Protein AF-A0AAU0KNA8-F1 (afdb_monomer)

pLDDT: mean 70.45, std 15.67, range [36.09, 89.06]

Solvent-accessible surface area (backbone atoms only — not comparable to full-atom values): 10025 Å² total; per-residue (Å²): 113,68,68,60,54,52,51,51,53,51,51,54,51,51,52,54,50,52,54,49,50,51,52,50,50,51,49,52,53,51,50,52,51,52,48,52,56,55,69,71,44,57,74,72,60,43,51,56,51,48,53,52,52,47,60,64,59,70,65,71,88,58,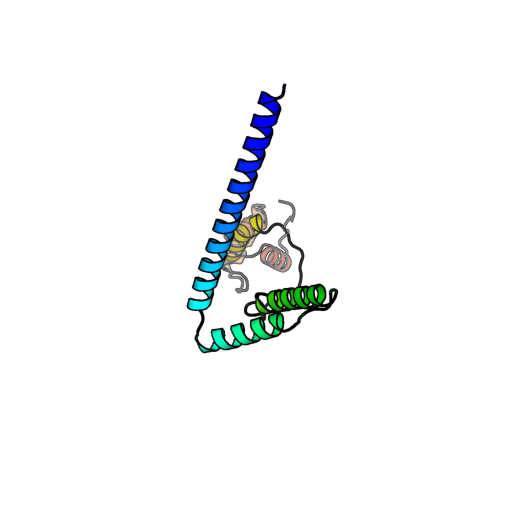100,65,53,61,63,50,54,49,50,48,49,53,47,50,48,50,61,69,69,33,75,73,92,75,60,91,78,72,88,84,82,92,75,87,74,72,66,91,72,45,59,74,55,49,59,50,57,70,65,44,34,82,44,58,94,57,83,87,48,72,71,58,52,55,51,48,54,55,40,52,78,66,69,52,32,56,64,60,51,13,59,76,68,17,29,48,49,66,58,50,54,54,50,28,59,75,67,73,48,88,73,77,90,85,92

Radius of gyration: 33.86 Å; Cα contacts (8 Å, |Δi|>4): 62; chains: 1; bounding box: 83×32×80 Å

Sequence (167 aa):
MKDSEHQLNQRMIELRQEISSLRLEEYRRSQDILGALVAGLPADTRTEFFELLETLSQASPSGDRRGFDRRRALEIVKEVCRPEDLVKHTAQSHYEPDRRIGERRQLDRRKMARNAGKPWTAEQLTALQTLVSQNVPVRRIGLKLGRTSAAILAKAKEIDLSLDPLN

Structure (mmCIF, N/CA/C/O backbone):
data_AF-A0AAU0KNA8-F1
#
_entry.id   AF-A0AAU0KNA8-F1
#
loop_
_atom_site.group_PDB
_atom_site.id
_atom_site.type_symbol
_atom_site.label_atom_id
_atom_site.label_alt_id
_atom_site.label_comp_id
_atom_site.label_asym_id
_atom_site.label_entity_id
_atom_site.label_seq_id
_atom_site.pdbx_PDB_ins_code
_atom_site.Cartn_x
_atom_site.Cartn_y
_atom_site.Cartn_z
_atom_site.occupancy
_atom_site.B_iso_or_equiv
_atom_site.auth_seq_id
_atom_site.auth_comp_id
_atom_site.auth_asym_id
_atom_site.auth_atom_id
_atom_site.pdbx_PDB_model_num
ATOM 1 N N . MET A 1 1 ? 30.332 -4.380 -56.224 1.00 60.62 1 MET A N 1
ATOM 2 C CA . MET A 1 1 ? 30.343 -5.315 -55.070 1.00 60.62 1 MET A CA 1
ATOM 3 C C . MET A 1 1 ? 31.342 -4.886 -54.000 1.00 60.62 1 MET A C 1
ATOM 5 O O . MET A 1 1 ? 30.928 -4.785 -52.858 1.00 60.62 1 MET A O 1
ATOM 9 N N . LYS A 1 2 ? 32.595 -4.546 -54.346 1.00 58.28 2 LYS A N 1
ATOM 10 C CA . LYS A 1 2 ? 33.614 -4.093 -53.373 1.00 58.28 2 LYS A CA 1
ATOM 11 C C . LYS A 1 2 ? 33.236 -2.810 -52.612 1.00 58.28 2 LYS A C 1
ATOM 13 O O . LYS A 1 2 ? 33.471 -2.727 -51.414 1.00 58.28 2 LYS A O 1
ATOM 18 N N . ASP A 1 3 ? 32.580 -1.851 -53.266 1.00 68.19 3 ASP A N 1
ATOM 19 C CA . ASP A 1 3 ? 32.198 -0.581 -52.620 1.00 68.19 3 ASP A CA 1
ATOM 20 C C . ASP A 1 3 ? 31.141 -0.761 -51.522 1.00 68.19 3 ASP A C 1
ATOM 22 O O . ASP A 1 3 ? 31.204 -0.111 -50.480 1.00 68.19 3 ASP A O 1
ATOM 26 N N . SER A 1 4 ? 30.208 -1.699 -51.710 1.00 73.94 4 SER A N 1
ATOM 27 C CA . SER A 1 4 ? 29.196 -2.037 -50.704 1.00 73.94 4 SER A CA 1
ATOM 28 C C . SER A 1 4 ? 29.812 -2.740 -49.491 1.00 73.94 4 SER A C 1
ATOM 30 O O . SER A 1 4 ? 29.426 -2.461 -48.360 1.00 73.94 4 SER A O 1
ATOM 32 N N . GLU A 1 5 ? 30.806 -3.607 -49.697 1.00 75.69 5 GLU A N 1
ATOM 33 C CA . GLU A 1 5 ? 31.540 -4.258 -48.602 1.00 75.69 5 GLU A CA 1
ATOM 34 C C . GLU A 1 5 ? 32.385 -3.257 -47.803 1.00 75.69 5 GLU A C 1
ATOM 36 O O . GLU A 1 5 ? 32.404 -3.304 -46.573 1.00 75.69 5 GLU A O 1
ATOM 41 N N . HIS A 1 6 ? 33.034 -2.301 -48.474 1.00 78.38 6 HIS A N 1
ATOM 42 C CA . HIS A 1 6 ? 33.768 -1.226 -47.803 1.00 78.38 6 HIS A CA 1
ATOM 43 C C . HIS A 1 6 ? 32.849 -0.319 -46.977 1.00 78.38 6 HIS A C 1
ATOM 45 O O . HIS A 1 6 ? 33.194 0.017 -45.845 1.00 78.38 6 HIS A O 1
ATOM 51 N N . GLN A 1 7 ? 31.660 0.014 -47.486 1.00 81.31 7 GLN A N 1
ATOM 52 C CA . GLN A 1 7 ? 30.661 0.788 -46.742 1.00 81.31 7 GLN A CA 1
ATOM 53 C C . GLN A 1 7 ? 30.148 0.046 -45.501 1.00 81.31 7 GLN A C 1
ATOM 55 O O . GLN A 1 7 ? 30.025 0.644 -44.433 1.00 81.31 7 GLN A O 1
ATOM 60 N N . LEU A 1 8 ? 29.898 -1.262 -45.607 1.00 81.25 8 LEU A N 1
ATOM 61 C CA . LEU A 1 8 ? 29.479 -2.082 -44.465 1.00 81.25 8 LEU A CA 1
ATOM 62 C C . LEU A 1 8 ? 30.578 -2.185 -43.402 1.00 81.25 8 LEU A C 1
ATOM 64 O O . LEU A 1 8 ? 30.301 -2.033 -42.213 1.00 81.25 8 LEU A O 1
ATOM 68 N N . ASN A 1 9 ? 31.830 -2.382 -43.819 1.00 83.81 9 ASN A N 1
ATOM 69 C CA . ASN A 1 9 ? 32.972 -2.420 -42.907 1.00 83.81 9 ASN A CA 1
ATOM 70 C C . ASN A 1 9 ? 33.182 -1.075 -42.201 1.00 83.81 9 ASN A C 1
ATOM 72 O O . ASN A 1 9 ? 33.409 -1.049 -40.992 1.00 83.81 9 ASN A O 1
ATOM 76 N N . GLN A 1 10 ? 33.030 0.035 -42.926 1.00 85.44 10 GLN A N 1
ATOM 77 C CA . GLN A 1 10 ? 33.102 1.378 -42.356 1.00 85.44 10 GLN A CA 1
ATOM 78 C C . GLN A 1 10 ? 32.002 1.598 -41.309 1.00 85.44 10 GLN A C 1
ATOM 80 O O . GLN A 1 10 ? 32.287 2.014 -40.186 1.00 85.44 10 GLN A O 1
ATOM 85 N N . ARG A 1 11 ? 30.758 1.214 -41.622 1.00 86.75 11 ARG A N 1
ATOM 86 C CA . ARG A 1 11 ? 29.632 1.340 -40.688 1.00 86.75 11 ARG A CA 1
ATOM 87 C C . ARG A 1 11 ? 29.805 0.477 -39.438 1.00 86.75 11 ARG A C 1
ATOM 89 O O . ARG A 1 11 ? 29.456 0.896 -38.338 1.00 86.75 11 ARG A O 1
ATOM 96 N N . MET A 1 12 ? 30.376 -0.717 -39.583 1.00 83.50 12 MET A N 1
ATOM 97 C CA . MET A 1 12 ? 30.700 -1.592 -38.453 1.00 83.50 12 MET A CA 1
ATOM 98 C C . MET A 1 12 ? 31.764 -0.994 -37.526 1.00 83.50 12 MET A C 1
ATOM 100 O O . MET A 1 12 ? 31.711 -1.220 -36.315 1.00 83.50 12 MET A O 1
ATOM 104 N N . ILE A 1 13 ? 32.726 -0.242 -38.066 1.00 87.81 13 ILE A N 1
ATOM 105 C CA . ILE A 1 13 ? 33.745 0.461 -37.276 1.00 87.81 13 ILE A CA 1
ATOM 106 C C . ILE A 1 13 ? 33.106 1.615 -36.494 1.00 87.81 13 ILE A C 1
ATOM 108 O O . ILE A 1 13 ? 33.336 1.720 -35.291 1.00 87.81 13 ILE A O 1
ATOM 112 N N . GLU A 1 14 ? 32.254 2.413 -37.137 1.00 86.88 14 GLU A N 1
ATOM 113 C CA . GLU A 1 14 ? 31.515 3.509 -36.489 1.00 86.88 14 GLU A CA 1
ATOM 114 C C . GLU A 1 14 ? 30.642 3.005 -35.336 1.00 86.88 14 GLU A C 1
ATOM 116 O O . GLU A 1 14 ? 30.744 3.503 -34.219 1.00 86.88 14 GLU A O 1
ATOM 121 N N . LEU A 1 15 ? 29.862 1.942 -35.556 1.00 85.81 15 LEU A N 1
ATOM 122 C CA . LEU A 1 15 ? 29.017 1.351 -34.511 1.00 85.81 15 LEU A CA 1
ATOM 123 C C . LEU A 1 15 ? 29.836 0.841 -33.318 1.00 85.81 15 LEU A C 1
ATOM 125 O O . LEU A 1 15 ? 29.422 0.971 -32.168 1.00 85.81 15 LEU A O 1
ATOM 129 N N . ARG A 1 16 ? 31.021 0.268 -33.562 1.00 84.94 16 ARG A N 1
ATOM 130 C CA . ARG A 1 16 ? 31.928 -0.151 -32.480 1.00 84.94 16 ARG A CA 1
ATOM 131 C C . ARG A 1 16 ? 32.460 1.045 -31.695 1.00 84.94 16 ARG A C 1
ATOM 133 O O . ARG A 1 16 ? 32.612 0.937 -30.477 1.00 84.94 16 ARG A O 1
ATOM 140 N N . GLN A 1 17 ? 32.743 2.155 -32.371 1.00 83.75 17 GLN A N 1
ATOM 141 C CA . GLN A 1 17 ? 33.180 3.396 -31.733 1.00 83.75 17 GLN A CA 1
ATOM 142 C C . GLN A 1 17 ? 32.051 4.021 -30.900 1.00 83.75 17 GLN A C 1
ATOM 144 O O . GLN A 1 17 ? 32.290 4.339 -29.738 1.00 83.75 17 GLN A O 1
ATOM 149 N N . GLU A 1 18 ? 30.823 4.079 -31.424 1.00 84.38 18 GLU A N 1
ATOM 150 C CA . GLU A 1 18 ? 29.628 4.558 -30.707 1.00 84.38 18 GLU A CA 1
ATOM 151 C C . GLU A 1 18 ? 29.314 3.703 -29.467 1.00 84.38 18 GLU A C 1
ATOM 153 O O . GLU A 1 18 ? 29.080 4.222 -28.379 1.00 84.38 18 GLU A O 1
ATOM 158 N N . ILE A 1 19 ? 29.374 2.371 -29.575 1.00 82.12 19 ILE A N 1
ATOM 159 C CA . ILE A 1 19 ? 29.182 1.479 -28.417 1.00 82.12 19 ILE A CA 1
ATOM 160 C C . ILE A 1 19 ? 30.280 1.701 -27.368 1.00 82.12 19 ILE A C 1
ATOM 162 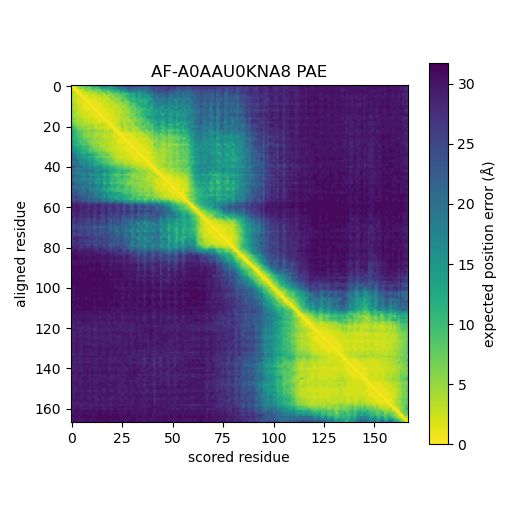O O . ILE A 1 19 ? 30.024 1.610 -26.166 1.00 82.12 19 ILE A O 1
ATOM 166 N N . SER A 1 20 ? 31.507 1.986 -27.807 1.00 80.94 20 SER A N 1
ATOM 167 C CA . SER A 1 20 ? 32.630 2.249 -26.904 1.00 80.94 20 SER A CA 1
ATOM 168 C C . SER A 1 20 ? 32.473 3.587 -26.181 1.00 80.94 20 SER A C 1
ATOM 170 O O . SER A 1 20 ? 32.741 3.650 -24.981 1.00 80.94 20 SER A O 1
ATOM 172 N N . SER A 1 21 ? 32.004 4.636 -26.866 1.00 81.25 21 SER A N 1
ATOM 173 C CA . SER A 1 21 ? 31.734 5.937 -26.243 1.00 81.25 21 SER A CA 1
ATOM 174 C C . SER A 1 21 ? 30.554 5.864 -25.280 1.00 81.25 21 SER A C 1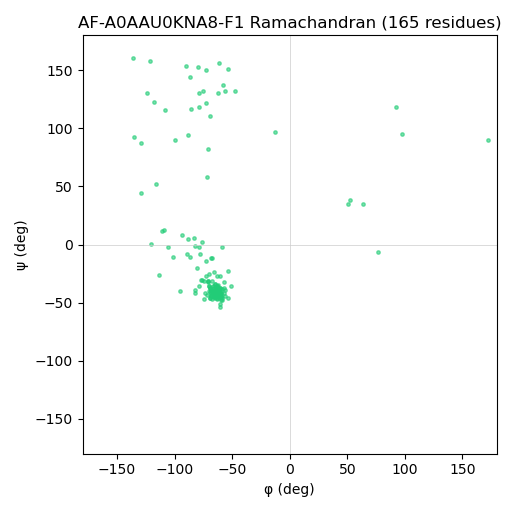
ATOM 176 O O . SER A 1 21 ? 30.681 6.328 -24.152 1.00 81.25 21 SER A O 1
ATOM 178 N N . LEU A 1 22 ? 29.465 5.186 -25.656 1.00 82.94 22 LEU A N 1
ATOM 179 C 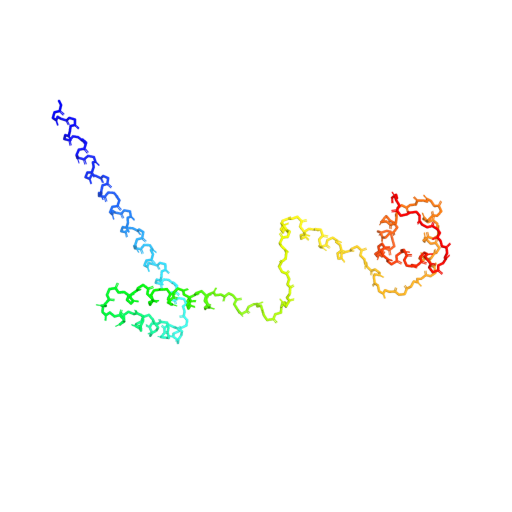CA . LEU A 1 22 ? 28.314 4.963 -24.776 1.00 82.94 22 LEU A CA 1
ATOM 180 C C . LEU A 1 22 ? 28.714 4.194 -23.512 1.00 82.94 22 LEU A C 1
ATOM 182 O O . LEU A 1 22 ? 28.375 4.602 -22.405 1.00 82.94 22 LEU A O 1
ATOM 186 N N . ARG A 1 23 ? 29.514 3.127 -23.647 1.00 81.50 23 ARG A N 1
ATOM 187 C CA . ARG A 1 23 ? 30.051 2.399 -22.485 1.00 81.50 23 ARG A CA 1
ATOM 188 C C . ARG A 1 23 ? 30.935 3.272 -21.599 1.00 81.50 23 ARG A C 1
ATOM 190 O O . ARG A 1 23 ? 30.904 3.124 -20.379 1.00 81.50 23 ARG A O 1
ATOM 197 N N . LEU A 1 24 ? 31.738 4.154 -22.190 1.00 82.69 24 LEU A N 1
ATOM 198 C CA . LEU A 1 24 ? 32.593 5.075 -21.442 1.00 82.69 24 LEU A CA 1
ATOM 199 C C . LEU A 1 24 ? 31.766 6.124 -20.685 1.00 82.69 24 LEU A C 1
ATOM 201 O O . LEU A 1 24 ? 32.093 6.460 -19.548 1.00 82.69 24 LEU A O 1
ATOM 205 N N . GLU A 1 25 ? 30.699 6.626 -21.297 1.00 83.94 25 GLU A N 1
ATOM 206 C CA . GLU A 1 25 ? 29.762 7.565 -20.679 1.00 83.94 25 GLU A CA 1
ATOM 207 C C . GLU A 1 25 ? 28.993 6.920 -19.527 1.00 83.94 25 GLU A C 1
ATOM 209 O O . GLU A 1 25 ? 28.916 7.498 -18.443 1.00 83.94 25 GLU A O 1
ATOM 214 N N . GLU A 1 26 ? 28.487 5.701 -19.715 1.00 83.56 26 GLU A N 1
ATOM 215 C CA . GLU A 1 26 ? 27.849 4.925 -18.649 1.00 83.56 26 GLU A CA 1
ATOM 216 C C . GLU A 1 26 ? 28.817 4.658 -17.494 1.00 83.56 26 GLU A C 1
ATOM 218 O O . GLU A 1 26 ? 28.450 4.817 -16.327 1.00 83.56 26 GLU A O 1
ATOM 223 N N . TYR A 1 27 ? 30.072 4.322 -17.808 1.00 79.00 27 TYR A N 1
ATOM 224 C CA . TYR A 1 27 ? 31.114 4.132 -16.807 1.00 79.00 27 TYR A CA 1
ATOM 225 C C . TYR A 1 27 ? 31.357 5.411 -15.998 1.00 79.00 27 TYR A C 1
ATOM 227 O O . TYR A 1 27 ? 31.283 5.374 -14.770 1.00 79.00 27 TYR A O 1
ATOM 235 N N . ARG A 1 28 ? 31.561 6.554 -16.666 1.00 83.31 28 ARG A N 1
ATOM 236 C CA . ARG A 1 28 ? 31.737 7.857 -15.999 1.00 83.31 28 ARG A CA 1
ATOM 237 C C . ARG A 1 28 ? 30.533 8.213 -15.137 1.00 83.31 28 ARG A C 1
ATOM 239 O O . ARG A 1 28 ? 30.696 8.526 -13.966 1.00 83.31 28 ARG A O 1
ATOM 246 N N . ARG A 1 29 ? 29.320 8.049 -15.666 1.00 83.38 29 ARG A N 1
ATOM 247 C CA . ARG A 1 29 ? 28.084 8.298 -14.918 1.00 83.38 29 ARG A CA 1
ATOM 248 C C . ARG A 1 29 ? 27.981 7.418 -13.674 1.00 83.38 29 ARG A C 1
ATOM 250 O O . ARG A 1 29 ? 27.565 7.893 -12.622 1.00 83.38 29 ARG A O 1
ATOM 257 N N . SER A 1 30 ? 28.355 6.144 -13.777 1.00 81.75 30 SER A N 1
ATOM 258 C CA . SER A 1 30 ? 28.374 5.240 -12.624 1.00 81.75 30 SER A CA 1
ATOM 259 C C . SER A 1 30 ? 29.405 5.673 -11.579 1.00 81.75 30 SER A C 1
ATOM 261 O O . SER A 1 30 ? 29.108 5.654 -10.386 1.00 81.75 30 SER A O 1
ATOM 263 N N . GLN A 1 31 ? 30.575 6.137 -12.024 1.00 83.94 31 GLN A N 1
ATOM 264 C CA . GLN A 1 31 ? 31.637 6.642 -11.162 1.00 83.94 31 GLN A CA 1
ATOM 265 C C . GLN A 1 31 ? 31.198 7.916 -10.428 1.00 83.94 31 GLN A C 1
ATOM 267 O O . GLN A 1 31 ? 31.401 8.015 -9.220 1.00 83.94 31 GLN A O 1
ATOM 272 N N . ASP A 1 32 ? 30.534 8.840 -11.122 1.00 83.88 32 ASP A N 1
ATOM 273 C CA . ASP A 1 32 ? 30.014 10.079 -10.538 1.00 83.88 32 ASP A CA 1
ATOM 274 C C . ASP A 1 32 ? 28.930 9.801 -9.488 1.00 83.88 32 ASP A C 1
ATOM 276 O O . ASP A 1 32 ? 28.949 10.378 -8.400 1.00 83.88 32 ASP A O 1
ATOM 280 N N . ILE A 1 33 ? 28.008 8.873 -9.775 1.00 84.19 33 ILE A N 1
ATOM 281 C CA . ILE A 1 33 ? 26.958 8.460 -8.831 1.00 84.19 33 ILE A CA 1
ATOM 282 C C . ILE A 1 33 ? 27.576 7.818 -7.587 1.00 84.19 33 ILE A C 1
ATOM 284 O O . ILE A 1 33 ? 27.200 8.162 -6.468 1.00 84.19 33 ILE A O 1
ATOM 288 N N . LEU A 1 34 ? 28.530 6.903 -7.766 1.00 80.06 34 LEU A N 1
ATOM 289 C CA . LEU A 1 34 ? 29.230 6.277 -6.646 1.00 80.06 34 LEU A CA 1
ATOM 290 C C . LEU A 1 34 ? 30.001 7.314 -5.823 1.00 80.06 34 LEU A C 1
ATOM 292 O O . LEU A 1 34 ? 29.928 7.285 -4.597 1.00 80.06 34 LEU A O 1
ATOM 296 N N . GLY A 1 35 ? 30.671 8.267 -6.474 1.00 80.38 35 GLY A N 1
ATOM 297 C CA . GLY A 1 35 ? 31.354 9.372 -5.804 1.00 80.38 35 GLY A CA 1
ATOM 298 C C . GLY A 1 35 ? 30.402 10.235 -4.976 1.00 80.38 35 GLY A C 1
ATOM 299 O O . GLY A 1 35 ? 30.695 10.536 -3.820 1.00 80.38 35 GLY A O 1
ATOM 300 N N . ALA A 1 36 ? 29.233 10.574 -5.525 1.00 81.50 36 ALA A N 1
ATOM 301 C CA . ALA A 1 36 ? 28.208 11.340 -4.820 1.00 81.50 36 ALA A CA 1
ATOM 302 C C . ALA A 1 36 ? 27.637 10.583 -3.609 1.00 81.50 36 ALA A C 1
ATOM 304 O O . ALA A 1 36 ? 27.447 11.174 -2.546 1.00 81.50 36 ALA A O 1
ATOM 305 N N . LEU A 1 37 ? 27.405 9.273 -3.744 1.00 77.81 37 LEU A N 1
ATOM 306 C CA . LEU A 1 37 ? 26.939 8.425 -2.644 1.00 77.81 37 LEU A CA 1
ATOM 307 C C . LEU A 1 37 ? 27.979 8.333 -1.527 1.00 77.81 37 LEU A C 1
ATOM 309 O O . LEU A 1 37 ? 27.633 8.514 -0.364 1.00 77.81 37 LEU A O 1
ATOM 313 N N . VAL A 1 38 ? 29.250 8.118 -1.873 1.00 77.44 38 VAL A N 1
ATOM 314 C CA . VAL A 1 38 ? 30.343 8.072 -0.894 1.00 77.44 38 VAL A CA 1
ATOM 315 C C . VAL A 1 38 ? 30.504 9.425 -0.203 1.00 77.44 38 VAL A C 1
ATOM 317 O O . VAL A 1 38 ? 30.651 9.462 1.012 1.00 77.44 38 VAL A O 1
ATOM 320 N N . ALA A 1 39 ? 30.418 10.543 -0.929 1.00 78.31 39 ALA A N 1
ATOM 321 C CA . ALA A 1 39 ? 30.507 11.883 -0.345 1.00 78.31 39 ALA A CA 1
ATOM 322 C C . ALA A 1 39 ? 29.367 12.200 0.644 1.00 78.31 39 ALA A C 1
ATOM 324 O O . ALA A 1 39 ? 29.568 12.993 1.562 1.00 78.31 39 ALA A O 1
ATOM 325 N N . GLY A 1 40 ? 28.197 11.576 0.476 1.00 81.19 40 GLY A N 1
ATOM 326 C CA . GLY A 1 40 ? 27.056 11.703 1.386 1.00 81.19 40 GLY A CA 1
ATOM 327 C C . GLY A 1 40 ? 27.160 10.878 2.675 1.00 81.19 40 GLY A C 1
ATOM 328 O O . GLY A 1 40 ? 26.321 11.044 3.559 1.00 81.19 40 GLY A O 1
ATOM 329 N N . LEU A 1 41 ? 28.161 10.000 2.805 1.00 81.06 41 LEU A N 1
ATOM 330 C CA . LEU A 1 41 ? 28.355 9.166 3.993 1.00 81.06 41 LEU A CA 1
ATOM 331 C C . LEU A 1 41 ? 29.184 9.891 5.079 1.00 81.06 41 LEU A C 1
ATOM 333 O O . LEU A 1 41 ? 30.148 10.599 4.758 1.00 81.06 41 LEU A O 1
ATOM 337 N N . PRO A 1 42 ? 28.881 9.674 6.376 1.00 84.62 42 PRO A N 1
ATOM 338 C CA . PRO A 1 42 ? 29.719 10.131 7.487 1.00 84.62 42 PRO A CA 1
ATOM 339 C C . PRO A 1 42 ? 31.174 9.660 7.345 1.00 84.62 42 PRO A C 1
ATOM 341 O O . PRO A 1 42 ? 31.442 8.620 6.744 1.00 84.62 42 PRO A O 1
ATOM 344 N N . ALA A 1 43 ? 32.132 10.427 7.877 1.00 74.31 43 ALA A N 1
ATOM 345 C CA . ALA A 1 43 ? 33.563 10.118 7.750 1.00 74.31 43 ALA A CA 1
ATOM 346 C C . ALA A 1 43 ? 33.917 8.720 8.289 1.00 74.31 43 ALA A C 1
ATOM 348 O O . ALA A 1 43 ? 34.615 7.977 7.604 1.00 74.31 43 ALA A O 1
ATOM 349 N N . ASP A 1 44 ? 33.339 8.347 9.431 1.00 73.44 44 ASP A N 1
ATOM 350 C CA . ASP A 1 44 ? 33.573 7.056 10.088 1.00 73.44 44 ASP A CA 1
ATOM 351 C C . ASP A 1 44 ? 32.995 5.883 9.271 1.00 73.44 44 ASP A C 1
ATOM 353 O O . ASP A 1 44 ? 33.625 4.842 9.092 1.00 73.44 44 ASP A O 1
ATOM 357 N N . THR A 1 45 ? 31.819 6.073 8.664 1.00 73.19 45 THR A N 1
ATOM 358 C CA . THR A 1 45 ? 31.187 5.059 7.802 1.00 73.19 45 THR A CA 1
ATOM 359 C C . THR A 1 45 ? 31.925 4.893 6.474 1.00 73.19 45 THR A C 1
ATOM 361 O O . THR A 1 45 ? 31.966 3.798 5.916 1.00 73.19 45 THR A O 1
ATOM 364 N N . ARG A 1 46 ? 32.540 5.964 5.952 1.00 71.44 46 ARG A N 1
ATOM 365 C CA . ARG A 1 46 ? 33.382 5.880 4.752 1.00 71.44 46 ARG A CA 1
ATOM 366 C C . ARG A 1 46 ? 34.604 5.006 4.998 1.00 71.44 46 ARG A C 1
ATOM 368 O O . ARG A 1 46 ? 34.917 4.194 4.136 1.00 71.44 46 ARG A O 1
ATOM 375 N N . THR A 1 47 ? 35.274 5.147 6.141 1.00 71.00 47 THR A N 1
ATOM 376 C CA . THR A 1 47 ? 36.468 4.349 6.458 1.00 71.00 47 THR A CA 1
ATOM 377 C C . THR A 1 47 ? 36.152 2.862 6.560 1.00 71.00 47 THR A C 1
ATOM 379 O O . THR A 1 47 ? 36.817 2.068 5.902 1.00 71.00 47 THR A O 1
ATOM 382 N N . GLU A 1 48 ? 35.076 2.487 7.257 1.00 75.69 48 GLU A N 1
ATOM 383 C CA . GLU A 1 48 ? 34.638 1.085 7.344 1.00 75.69 48 GLU A CA 1
ATOM 384 C C . GLU A 1 48 ? 34.245 0.515 5.970 1.00 75.69 48 GLU A C 1
ATOM 386 O O . GLU A 1 48 ? 34.573 -0.622 5.626 1.00 75.69 48 GLU A O 1
ATOM 391 N N . PHE A 1 49 ? 33.577 1.323 5.140 1.00 76.12 49 PHE A N 1
ATOM 392 C CA . PHE A 1 49 ? 33.213 0.938 3.779 1.00 76.12 49 PHE A CA 1
ATOM 393 C C . PHE A 1 49 ? 34.441 0.720 2.883 1.00 76.12 49 PHE A C 1
ATOM 395 O O . PHE A 1 49 ? 34.486 -0.252 2.126 1.00 76.12 49 PHE A O 1
ATOM 402 N N . PHE A 1 50 ? 35.448 1.593 2.973 1.00 70.31 50 PHE A N 1
ATOM 403 C CA . PHE A 1 50 ? 36.695 1.444 2.225 1.00 70.31 50 PHE A CA 1
ATOM 404 C C . PHE A 1 50 ? 37.504 0.225 2.685 1.00 70.31 50 PHE A C 1
ATOM 406 O O . PHE A 1 50 ? 37.973 -0.512 1.820 1.00 70.31 50 PHE A O 1
ATOM 413 N N . GLU A 1 51 ? 37.597 -0.055 3.989 1.00 73.12 51 GLU A N 1
ATOM 414 C CA . GLU A 1 51 ? 38.264 -1.267 4.496 1.00 73.12 51 GLU A CA 1
ATOM 415 C C . GLU A 1 51 ? 37.579 -2.552 4.008 1.00 73.12 51 GLU A C 1
ATOM 417 O O . GLU A 1 51 ? 38.238 -3.522 3.618 1.00 73.12 51 GLU A O 1
ATOM 422 N N . LEU A 1 52 ? 36.244 -2.560 3.954 1.00 72.19 52 LEU A N 1
ATOM 423 C CA . LEU A 1 52 ? 35.481 -3.685 3.419 1.00 72.19 52 LEU A CA 1
ATOM 424 C C . LEU A 1 52 ? 35.732 -3.876 1.916 1.00 72.19 52 LEU A C 1
ATOM 426 O O . LEU A 1 52 ? 35.960 -5.001 1.465 1.00 72.19 52 LEU A O 1
ATOM 430 N N . LEU A 1 53 ? 35.730 -2.795 1.131 1.00 68.75 53 LEU A N 1
ATOM 431 C CA . LEU A 1 53 ? 36.042 -2.852 -0.301 1.00 68.75 53 LEU A CA 1
ATOM 432 C C . LEU A 1 53 ? 37.483 -3.298 -0.565 1.00 68.75 53 LEU A C 1
ATOM 434 O O . LEU A 1 53 ? 37.729 -4.072 -1.491 1.00 68.75 53 LEU A O 1
ATOM 438 N N . GLU A 1 54 ? 38.428 -2.847 0.253 1.00 68.50 54 GLU A N 1
ATOM 439 C CA . GLU A 1 54 ? 39.827 -3.244 0.180 1.00 68.50 54 GLU A CA 1
ATOM 440 C C . GLU A 1 54 ? 40.006 -4.732 0.507 1.00 68.50 54 GLU A C 1
ATOM 442 O O . GLU A 1 54 ? 40.661 -5.449 -0.250 1.00 68.50 54 GLU A O 1
ATOM 447 N N . THR A 1 55 ? 39.327 -5.233 1.540 1.00 68.25 55 THR A N 1
ATOM 448 C CA . THR A 1 55 ? 39.314 -6.66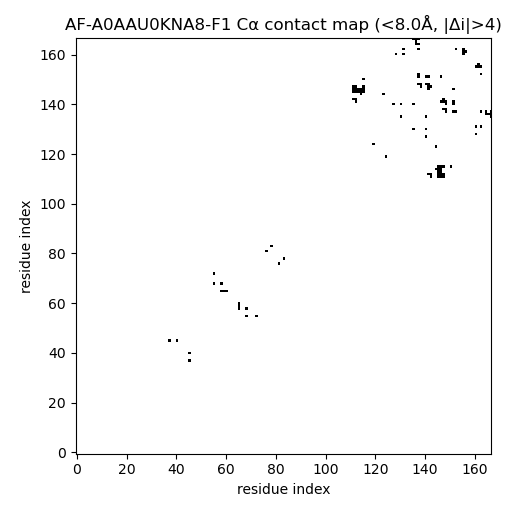2 1.898 1.00 68.25 55 THR A CA 1
ATOM 449 C C . THR A 1 55 ? 38.774 -7.528 0.756 1.00 68.25 55 THR A C 1
ATOM 451 O O . THR A 1 55 ? 39.310 -8.599 0.463 1.00 68.25 55 THR A O 1
ATOM 454 N N . LEU A 1 56 ? 37.737 -7.054 0.059 1.00 64.31 56 LEU A N 1
ATOM 455 C CA . LEU A 1 56 ? 37.172 -7.737 -1.109 1.00 64.31 56 LEU A CA 1
ATOM 456 C C . LEU A 1 56 ? 38.077 -7.657 -2.353 1.00 64.31 56 LEU A C 1
ATOM 458 O O . LEU A 1 56 ? 38.028 -8.542 -3.205 1.00 64.31 56 LEU A O 1
ATOM 462 N N . SER A 1 57 ? 38.897 -6.612 -2.461 1.00 63.69 57 SER A N 1
ATOM 463 C CA . SER A 1 57 ? 39.825 -6.354 -3.571 1.00 63.69 57 SER A CA 1
ATOM 464 C C . SER A 1 57 ? 41.142 -7.132 -3.443 1.00 63.69 57 SER A C 1
ATOM 466 O O . SER A 1 57 ? 41.636 -7.695 -4.424 1.00 63.69 57 SER A O 1
ATOM 468 N N . GLN A 1 58 ? 41.700 -7.211 -2.230 1.00 57.91 58 GLN A N 1
ATOM 469 C CA . GLN A 1 58 ? 42.947 -7.930 -1.942 1.00 57.91 58 GLN A CA 1
ATOM 470 C C . GLN A 1 58 ? 42.804 -9.458 -2.089 1.00 57.91 58 GLN A C 1
ATOM 472 O O . GLN A 1 58 ? 43.803 -10.175 -2.177 1.00 57.91 58 GLN A O 1
ATOM 477 N N . ALA A 1 59 ? 41.577 -9.971 -2.212 1.00 51.47 59 ALA A N 1
ATOM 478 C CA . ALA A 1 59 ? 41.310 -11.337 -2.644 1.00 51.47 59 ALA A CA 1
ATOM 479 C C . ALA A 1 59 ? 41.626 -11.518 -4.150 1.00 51.47 59 ALA A C 1
ATOM 481 O O . ALA A 1 59 ? 40.755 -11.486 -5.018 1.00 51.47 59 ALA A O 1
ATOM 482 N N . SER A 1 60 ? 42.899 -11.727 -4.490 1.00 49.53 60 SER A N 1
ATOM 483 C CA . SER A 1 60 ? 43.360 -12.080 -5.846 1.00 49.53 60 SER A CA 1
ATOM 484 C C . SER A 1 60 ? 44.409 -13.202 -5.805 1.00 49.53 60 SER A C 1
ATOM 486 O O . SER A 1 60 ? 45.074 -13.358 -4.786 1.00 49.53 60 SER A O 1
ATOM 488 N N . PRO A 1 61 ? 44.688 -13.945 -6.900 1.00 51.00 61 PRO A N 1
ATOM 489 C CA . PRO A 1 61 ? 43.890 -14.259 -8.083 1.00 51.00 61 PRO A CA 1
ATOM 490 C C . PRO A 1 61 ? 44.014 -15.770 -8.411 1.00 51.00 61 PRO A C 1
ATOM 492 O O . PRO A 1 61 ? 44.915 -16.182 -9.135 1.00 51.00 61 PRO A O 1
ATOM 495 N N . SER A 1 62 ? 43.122 -16.633 -7.926 1.00 50.69 62 SER A N 1
ATOM 496 C CA . SER A 1 62 ? 43.016 -18.001 -8.463 1.00 50.69 62 SER A CA 1
ATOM 497 C C . SER A 1 62 ? 41.588 -18.238 -8.926 1.00 50.69 62 SER A C 1
ATOM 499 O O . SER A 1 62 ? 40.628 -17.853 -8.259 1.00 50.69 62 SER A O 1
ATOM 501 N N . GLY A 1 63 ? 41.462 -18.748 -10.152 1.00 52.59 63 GLY A N 1
ATOM 502 C CA . GLY A 1 63 ? 40.337 -18.542 -11.071 1.00 52.59 63 GLY A CA 1
ATOM 503 C C . GLY A 1 63 ? 38.943 -18.970 -10.610 1.00 52.59 63 GLY A C 1
ATOM 504 O O . GLY A 1 63 ? 37.992 -18.708 -11.334 1.00 52.59 63 GLY A O 1
ATOM 505 N N . ASP A 1 64 ? 38.804 -19.550 -9.422 1.00 53.59 64 ASP A N 1
ATOM 506 C CA . ASP A 1 64 ? 37.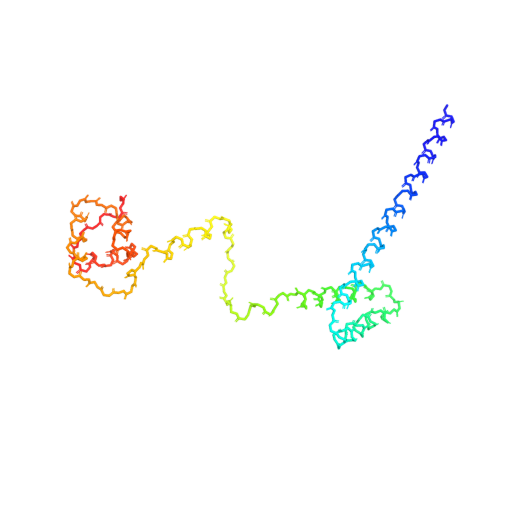546 -20.078 -8.890 1.00 53.59 64 ASP A CA 1
ATOM 507 C C . ASP A 1 64 ? 37.031 -19.294 -7.659 1.00 53.59 64 ASP A C 1
ATOM 509 O O . ASP A 1 64 ? 35.826 -19.175 -7.424 1.00 53.59 64 ASP A O 1
ATOM 513 N N . ARG A 1 65 ? 37.928 -18.638 -6.900 1.00 50.97 65 ARG A N 1
ATOM 514 C CA . ARG A 1 65 ? 37.564 -17.919 -5.658 1.00 50.97 65 ARG A CA 1
ATOM 515 C C . ARG A 1 65 ? 36.888 -16.578 -5.908 1.00 50.97 65 ARG A C 1
ATOM 517 O O . ARG A 1 65 ? 35.945 -16.251 -5.204 1.00 50.97 65 ARG A O 1
ATOM 524 N N . ARG A 1 66 ? 37.211 -15.885 -7.007 1.00 54.56 66 ARG A N 1
ATOM 525 C CA . ARG A 1 66 ? 36.546 -14.619 -7.389 1.00 54.56 66 ARG A CA 1
ATOM 526 C C . ARG A 1 66 ? 35.029 -14.756 -7.542 1.00 54.56 66 ARG A C 1
ATOM 528 O O . ARG A 1 66 ? 34.295 -13.814 -7.263 1.00 54.56 66 ARG A O 1
ATOM 535 N N . GLY A 1 67 ? 34.539 -15.920 -7.976 1.00 57.81 67 GLY A N 1
ATOM 536 C CA . GLY A 1 67 ? 33.104 -16.195 -8.071 1.00 57.81 67 GLY A CA 1
ATOM 537 C C . GLY A 1 67 ? 32.456 -16.482 -6.715 1.00 57.81 67 GLY A C 1
ATOM 538 O O . GLY A 1 67 ? 31.276 -16.186 -6.524 1.00 57.81 67 GLY A O 1
ATOM 539 N N . PHE A 1 68 ? 33.208 -17.054 -5.774 1.00 59.19 68 PHE A N 1
ATOM 540 C CA . PHE A 1 68 ? 32.773 -17.259 -4.394 1.00 59.19 68 PHE A CA 1
ATOM 541 C C . PHE A 1 68 ? 32.775 -15.940 -3.621 1.00 59.19 68 PHE A C 1
ATOM 543 O O . PHE A 1 68 ? 31.755 -15.586 -3.046 1.00 59.19 68 PHE A O 1
ATOM 550 N N . ASP A 1 69 ? 33.849 -15.163 -3.722 1.00 59.91 69 ASP A N 1
ATOM 551 C CA . ASP A 1 69 ? 34.009 -13.876 -3.047 1.00 59.91 69 ASP A CA 1
ATOM 552 C C . ASP A 1 69 ? 33.002 -12.852 -3.583 1.00 59.91 69 ASP A C 1
ATOM 554 O O . ASP A 1 69 ? 32.356 -12.153 -2.809 1.00 59.91 69 ASP A O 1
ATOM 558 N N . ARG A 1 70 ? 32.737 -12.846 -4.899 1.00 62.22 70 ARG A N 1
ATOM 559 C CA . ARG A 1 70 ? 31.652 -12.049 -5.494 1.00 62.22 70 ARG A CA 1
ATOM 560 C C . ARG A 1 70 ? 30.271 -12.507 -5.029 1.00 62.22 70 ARG A C 1
ATOM 562 O O . ARG A 1 70 ? 29.427 -11.663 -4.743 1.00 62.22 70 ARG A O 1
ATOM 569 N N . ARG A 1 71 ? 30.010 -13.819 -4.960 1.00 61.06 71 ARG A N 1
ATOM 570 C CA . ARG A 1 71 ? 28.736 -14.342 -4.429 1.00 61.06 71 ARG A CA 1
ATOM 571 C C . ARG A 1 71 ? 28.562 -13.970 -2.963 1.00 61.06 71 ARG A C 1
ATOM 573 O O . ARG A 1 71 ? 27.479 -13.541 -2.589 1.00 61.06 71 ARG A O 1
ATOM 580 N N . ARG A 1 72 ? 29.630 -14.064 -2.175 1.00 67.00 72 ARG A N 1
ATOM 581 C CA . ARG A 1 72 ? 29.646 -13.728 -0.757 1.00 67.00 72 ARG A CA 1
ATOM 582 C C . ARG A 1 72 ? 29.481 -12.230 -0.529 1.00 67.00 72 ARG A C 1
ATOM 584 O O . ARG A 1 72 ? 28.690 -11.848 0.319 1.00 67.00 72 ARG A O 1
ATOM 591 N N . ALA A 1 73 ? 30.133 -11.387 -1.323 1.00 62.81 73 ALA A N 1
ATOM 592 C CA . ALA A 1 73 ? 29.940 -9.940 -1.295 1.00 62.81 73 ALA A CA 1
ATOM 593 C C . ALA A 1 73 ? 28.503 -9.557 -1.674 1.00 62.81 73 ALA A C 1
ATOM 595 O O . ALA A 1 73 ? 27.890 -8.739 -1.000 1.00 62.81 73 ALA A O 1
ATOM 596 N N . LEU A 1 74 ? 27.923 -10.187 -2.702 1.00 62.81 74 LEU A N 1
ATOM 597 C CA . LEU A 1 74 ? 26.517 -9.980 -3.068 1.00 62.81 74 LEU A CA 1
ATOM 598 C C . LEU A 1 74 ? 25.551 -10.471 -1.984 1.00 62.81 74 LEU A C 1
ATOM 600 O O . LEU A 1 74 ? 24.487 -9.887 -1.816 1.00 62.81 74 LEU A O 1
ATOM 604 N N . GLU A 1 75 ? 25.897 -11.539 -1.271 1.00 65.06 75 GLU A N 1
ATOM 605 C CA . GLU A 1 75 ? 25.129 -12.043 -0.135 1.00 65.06 75 GLU A CA 1
ATOM 606 C C . GLU A 1 75 ? 25.210 -11.074 1.049 1.00 65.06 75 GLU A C 1
ATOM 608 O O . GLU A 1 75 ? 24.175 -10.675 1.558 1.00 65.06 75 GLU A O 1
ATOM 613 N N . ILE A 1 76 ? 26.400 -10.581 1.398 1.00 66.75 76 ILE A N 1
ATOM 614 C CA . ILE A 1 76 ? 26.595 -9.564 2.443 1.00 66.75 76 ILE A CA 1
ATOM 615 C C . ILE A 1 76 ? 25.857 -8.272 2.088 1.00 66.75 76 ILE A C 1
ATOM 617 O O . ILE A 1 76 ? 25.134 -7.745 2.918 1.00 66.75 76 ILE A O 1
ATOM 621 N N . VAL A 1 77 ? 25.954 -7.788 0.849 1.00 64.94 77 VAL A N 1
ATOM 622 C CA . VAL A 1 77 ? 25.194 -6.613 0.396 1.00 64.94 77 VAL A CA 1
ATOM 623 C C . VAL A 1 77 ? 23.691 -6.885 0.440 1.00 64.94 77 VAL A C 1
ATOM 625 O O . VAL A 1 77 ? 22.932 -5.997 0.799 1.00 64.94 77 VAL A O 1
ATOM 628 N N . LYS A 1 78 ? 23.231 -8.103 0.136 1.00 63.94 78 LYS A N 1
ATOM 629 C CA . LYS A 1 78 ? 21.823 -8.480 0.319 1.00 63.94 78 LYS A CA 1
ATOM 630 C C . LYS A 1 78 ? 21.406 -8.550 1.782 1.00 63.94 78 LYS A C 1
ATOM 632 O O . LYS A 1 78 ? 20.239 -8.303 2.032 1.00 63.94 78 LYS A O 1
ATOM 637 N N . GLU A 1 79 ? 22.291 -8.898 2.710 1.00 58.88 79 GLU A N 1
ATOM 638 C CA . GLU A 1 79 ? 22.015 -8.910 4.154 1.00 58.88 79 GLU A CA 1
ATOM 639 C C . GLU A 1 79 ? 22.079 -7.499 4.765 1.00 58.88 79 GLU A C 1
ATOM 641 O O . GLU A 1 79 ? 21.272 -7.163 5.620 1.00 58.88 79 GLU A O 1
ATOM 646 N N . VAL A 1 80 ? 22.983 -6.640 4.290 1.00 60.09 80 VAL A N 1
ATOM 647 C CA . VAL A 1 80 ? 23.168 -5.260 4.776 1.00 60.09 80 VAL A CA 1
ATOM 648 C C . VAL A 1 80 ? 22.169 -4.293 4.134 1.00 60.09 80 VAL A C 1
ATOM 650 O O . VAL A 1 80 ? 21.628 -3.423 4.805 1.00 60.09 80 VAL A O 1
ATOM 653 N N . CYS A 1 81 ? 21.879 -4.448 2.838 1.00 52.72 81 CYS A N 1
ATOM 654 C CA . CYS A 1 81 ? 20.778 -3.756 2.156 1.00 52.72 81 CYS A CA 1
ATOM 655 C C . CYS A 1 81 ? 19.458 -4.527 2.241 1.00 52.72 81 CYS A C 1
ATOM 657 O O . CYS A 1 81 ? 18.463 -4.103 1.642 1.00 52.72 81 CYS A O 1
ATOM 659 N N . ARG A 1 82 ? 19.412 -5.647 2.975 1.00 52.62 82 ARG A N 1
ATOM 660 C CA . ARG A 1 82 ? 18.130 -6.154 3.454 1.00 52.62 82 ARG A CA 1
ATOM 661 C C . ARG A 1 82 ? 17.589 -5.064 4.373 1.00 52.62 82 ARG A C 1
ATOM 663 O O . ARG A 1 82 ? 18.321 -4.590 5.237 1.00 52.62 82 ARG A O 1
ATOM 670 N N . PRO A 1 83 ? 16.335 -4.636 4.209 1.00 48.38 83 PRO A N 1
ATOM 671 C CA . PRO A 1 83 ? 15.707 -3.687 5.118 1.00 48.38 83 PRO A CA 1
ATOM 672 C C . PRO A 1 83 ? 15.403 -4.372 6.468 1.00 48.38 83 PRO A C 1
ATOM 674 O O . PRO A 1 83 ? 14.255 -4.451 6.894 1.00 48.38 83 PRO A O 1
ATOM 677 N N . GLU A 1 84 ? 16.423 -4.917 7.132 1.00 47.44 84 GLU A N 1
ATOM 678 C CA . GLU A 1 84 ? 16.338 -5.616 8.422 1.00 47.44 84 GLU A CA 1
ATOM 679 C C . GLU A 1 84 ? 16.249 -4.642 9.609 1.00 47.44 84 GLU A C 1
ATOM 681 O O . GLU A 1 84 ? 15.991 -5.072 10.729 1.00 47.44 84 GLU A O 1
ATOM 686 N N . ASP A 1 85 ? 16.300 -3.327 9.368 1.00 46.47 85 ASP A N 1
ATOM 687 C CA . ASP A 1 85 ? 15.999 -2.317 10.393 1.00 46.47 85 ASP A CA 1
ATOM 688 C C . ASP A 1 85 ? 14.539 -1.829 10.405 1.00 46.47 85 ASP A C 1
ATOM 690 O O . ASP A 1 85 ? 14.195 -0.925 11.164 1.00 46.47 85 ASP A O 1
ATOM 694 N N . LEU A 1 86 ? 13.629 -2.443 9.635 1.00 48.44 86 LEU A N 1
ATOM 695 C CA . LEU A 1 86 ? 12.196 -2.097 9.700 1.00 48.44 86 LEU A CA 1
ATOM 696 C C . LEU A 1 86 ? 11.250 -3.244 10.083 1.00 48.44 86 LEU A C 1
ATOM 698 O O . LEU A 1 86 ? 10.049 -3.006 10.205 1.00 48.44 86 LEU A O 1
ATOM 702 N N . VAL A 1 87 ? 11.733 -4.467 10.337 1.00 42.75 87 VAL A N 1
ATOM 703 C CA . VAL A 1 87 ? 10.842 -5.639 10.514 1.00 42.75 87 VAL A CA 1
ATOM 704 C C . VAL A 1 87 ? 11.135 -6.447 11.786 1.00 42.75 87 VAL A C 1
ATOM 706 O O . VAL A 1 87 ? 11.089 -7.671 11.792 1.00 42.75 87 VAL A O 1
ATOM 709 N N . LYS A 1 88 ? 11.343 -5.780 12.929 1.00 43.00 88 LYS A N 1
ATOM 710 C CA . LYS A 1 88 ? 11.193 -6.442 14.248 1.00 43.00 88 LYS A CA 1
ATOM 711 C C . LYS A 1 88 ? 9.744 -6.516 14.745 1.00 43.00 88 LYS A C 1
ATOM 713 O O . LYS A 1 88 ? 9.472 -7.132 15.772 1.00 43.00 88 LYS A O 1
ATOM 718 N N . HIS A 1 89 ? 8.782 -5.985 13.993 1.00 42.16 89 HIS A N 1
ATOM 719 C CA . HIS A 1 89 ? 7.361 -6.169 14.278 1.00 42.16 89 HIS A CA 1
ATOM 720 C C . HIS A 1 89 ? 6.631 -6.633 13.025 1.00 42.16 89 HIS A C 1
ATOM 722 O O . HIS A 1 89 ? 6.127 -5.817 12.267 1.00 42.16 89 HIS A O 1
ATOM 728 N N . THR A 1 90 ? 6.591 -7.939 12.790 1.00 36.53 90 THR A N 1
ATOM 729 C CA . THR A 1 90 ? 5.385 -8.677 12.369 1.00 36.53 90 THR A CA 1
ATOM 730 C C . THR A 1 90 ? 5.804 -10.094 12.023 1.00 36.53 90 THR A C 1
ATOM 732 O O . THR A 1 90 ? 6.155 -10.438 10.899 1.00 36.53 90 THR A O 1
ATOM 735 N N . ALA A 1 91 ? 5.764 -10.941 13.042 1.00 44.84 91 ALA A N 1
ATOM 736 C CA . ALA A 1 91 ? 5.674 -12.362 12.816 1.00 44.84 91 ALA A CA 1
ATOM 737 C C . ALA A 1 91 ? 4.408 -12.664 11.983 1.00 44.84 91 ALA A C 1
ATOM 739 O O . ALA A 1 91 ? 3.328 -12.162 12.289 1.00 44.84 91 ALA A O 1
ATOM 740 N N . GLN A 1 92 ? 4.591 -13.553 11.005 1.00 40.78 92 GLN A N 1
ATOM 741 C CA . GLN A 1 92 ? 3.612 -14.481 10.425 1.00 40.78 92 GLN A CA 1
ATOM 742 C C . GLN A 1 92 ? 2.783 -14.067 9.189 1.00 40.78 92 GLN A C 1
ATOM 744 O O . GLN A 1 92 ? 1.856 -13.266 9.235 1.00 40.78 92 GLN A O 1
ATOM 749 N N . SER A 1 93 ? 3.027 -14.882 8.152 1.00 36.09 93 SER A N 1
ATOM 750 C CA . SER A 1 93 ? 2.091 -15.422 7.152 1.00 36.09 93 SER A CA 1
ATOM 751 C C . SER A 1 93 ? 2.006 -14.699 5.808 1.00 36.09 93 SER A C 1
ATOM 753 O O . SER A 1 93 ? 1.247 -13.757 5.596 1.00 36.09 93 SER A O 1
ATOM 755 N N . HIS A 1 94 ? 2.777 -15.238 4.864 1.00 41.16 94 HIS A N 1
ATOM 756 C CA . HIS A 1 94 ? 2.793 -14.884 3.455 1.00 41.16 94 HIS A CA 1
ATOM 757 C C . HIS A 1 94 ? 1.761 -15.728 2.680 1.00 41.16 94 HIS A C 1
ATOM 759 O O . HIS A 1 94 ? 2.050 -16.831 2.223 1.00 41.16 94 HIS A O 1
ATOM 765 N N . TYR A 1 95 ? 0.557 -15.185 2.514 1.00 40.91 95 TYR A N 1
ATOM 766 C CA . TYR A 1 95 ? -0.263 -15.373 1.314 1.00 40.91 95 TYR A CA 1
ATOM 767 C C . TYR A 1 95 ? -0.429 -13.963 0.737 1.00 40.91 95 TYR A C 1
ATOM 769 O O . TYR A 1 95 ? -0.861 -13.070 1.465 1.00 40.91 95 TYR A O 1
ATOM 777 N N . GLU A 1 96 ? -0.026 -13.728 -0.512 1.00 36.12 96 GLU A N 1
ATOM 778 C CA . GLU A 1 96 ? -0.083 -12.407 -1.164 1.00 36.12 96 GLU A CA 1
ATOM 779 C C . GLU A 1 96 ? -1.310 -12.318 -2.082 1.00 36.12 96 GLU A C 1
ATOM 781 O O . GLU A 1 96 ? -1.225 -12.671 -3.260 1.00 36.12 96 GLU A O 1
ATOM 786 N N . PRO A 1 97 ? -2.478 -11.866 -1.591 1.00 43.88 97 PRO A N 1
ATOM 787 C CA . PRO A 1 97 ? -3.532 -11.389 -2.463 1.00 43.88 97 PRO A CA 1
ATOM 788 C C . PRO A 1 97 ? -3.185 -9.965 -2.917 1.00 43.88 97 PRO A C 1
ATOM 790 O O . PRO A 1 97 ? -3.088 -9.052 -2.099 1.00 43.88 97 PRO A O 1
ATOM 793 N N . ASP A 1 98 ? -3.017 -9.808 -4.230 1.00 42.84 98 ASP A N 1
ATOM 794 C CA . ASP A 1 98 ? -2.869 -8.566 -5.000 1.00 42.84 98 ASP A CA 1
ATOM 795 C C . ASP A 1 98 ? -3.232 -7.273 -4.223 1.00 42.84 98 ASP A C 1
ATOM 797 O O . ASP A 1 98 ? -4.398 -6.880 -4.074 1.00 42.84 98 ASP A O 1
ATOM 801 N N . ARG A 1 99 ? -2.201 -6.611 -3.671 1.00 49.38 99 ARG A N 1
ATOM 802 C CA . ARG A 1 99 ? -2.330 -5.531 -2.672 1.00 49.38 99 ARG A CA 1
ATOM 803 C C . ARG A 1 99 ? -2.964 -4.244 -3.199 1.00 49.38 99 ARG A C 1
ATOM 805 O O . ARG A 1 99 ? -3.377 -3.402 -2.403 1.00 49.38 99 ARG A O 1
ATOM 812 N N . ARG A 1 100 ? -3.131 -4.079 -4.516 1.00 46.88 100 ARG A N 1
ATOM 813 C CA . ARG A 1 100 ? -3.734 -2.853 -5.078 1.00 46.88 100 ARG A CA 1
ATOM 814 C C . ARG A 1 100 ? -5.241 -2.737 -4.855 1.00 46.88 100 ARG A C 1
ATOM 816 O O . ARG A 1 100 ? -5.800 -1.650 -4.990 1.00 46.88 100 ARG A O 1
ATOM 823 N N . ILE A 1 101 ? -5.898 -3.823 -4.458 1.00 48.78 101 ILE A N 1
ATOM 824 C CA . ILE A 1 101 ? -7.349 -3.861 -4.259 1.00 48.78 101 ILE A CA 1
ATOM 825 C C . ILE A 1 101 ? -7.737 -3.762 -2.759 1.00 48.78 101 ILE A C 1
ATOM 827 O O . ILE A 1 101 ? -8.902 -3.521 -2.424 1.00 48.78 101 ILE A O 1
ATOM 831 N N . GLY A 1 102 ? -6.771 -3.882 -1.836 1.00 49.97 102 GLY A N 1
ATOM 832 C CA . GLY A 1 102 ? -7.012 -4.043 -0.394 1.00 49.97 102 GLY A CA 1
ATOM 833 C C . GLY A 1 102 ? -6.978 -2.771 0.464 1.00 49.97 102 GLY A C 1
ATOM 834 O O . GLY A 1 102 ? -7.821 -2.623 1.350 1.00 49.97 102 GLY A O 1
ATOM 835 N N . GLU A 1 103 ? -6.055 -1.837 0.224 1.00 50.28 103 GLU A N 1
ATOM 836 C CA . GLU A 1 103 ? -5.814 -0.719 1.161 1.00 50.28 103 GLU A CA 1
ATOM 837 C C . GLU A 1 103 ? -6.960 0.296 1.219 1.00 50.28 103 GLU A C 1
ATOM 839 O O . GLU A 1 103 ? -7.384 0.678 2.314 1.00 50.28 103 GLU A O 1
ATOM 844 N N . ARG A 1 104 ? -7.560 0.651 0.070 1.00 52.19 104 ARG A N 1
ATOM 845 C CA . ARG A 1 104 ? -8.777 1.490 0.053 1.00 52.19 104 ARG A CA 1
ATOM 846 C C . ARG A 1 104 ? -9.917 0.834 0.840 1.00 52.19 104 ARG A C 1
ATOM 848 O O . ARG A 1 104 ? -10.618 1.503 1.589 1.00 52.19 104 ARG A O 1
ATOM 855 N N . ARG A 1 105 ? -10.055 -0.494 0.741 1.00 52.97 105 ARG A N 1
ATOM 856 C CA . ARG A 1 105 ? -11.100 -1.256 1.442 1.00 52.97 105 ARG A CA 1
ATOM 857 C C . ARG A 1 105 ? -10.823 -1.402 2.941 1.00 52.97 105 ARG A C 1
ATOM 859 O O . ARG A 1 105 ? -11.773 -1.467 3.717 1.00 52.97 105 ARG A O 1
ATOM 866 N N . GLN A 1 106 ? -9.561 -1.464 3.374 1.00 48.78 106 GLN A N 1
ATOM 867 C CA . GLN A 1 106 ? -9.206 -1.568 4.796 1.00 48.78 106 GLN A CA 1
ATOM 868 C C . GLN A 1 106 ? -9.408 -0.256 5.558 1.00 48.78 106 GLN A C 1
ATOM 870 O O . GLN A 1 106 ? -9.932 -0.287 6.674 1.00 48.78 106 GLN A O 1
ATOM 875 N N . LEU A 1 107 ? -9.038 0.883 4.965 1.00 48.84 107 LEU A N 1
ATOM 876 C CA . LEU A 1 107 ? -9.287 2.202 5.556 1.00 48.84 107 LEU A CA 1
ATOM 877 C C . LEU A 1 107 ? -10.788 2.467 5.718 1.00 48.84 107 LEU A C 1
ATOM 879 O O . LEU A 1 107 ? -11.211 2.936 6.776 1.00 48.84 107 LEU A O 1
ATOM 883 N N . ASP A 1 108 ? -11.599 2.068 4.734 1.00 53.16 108 ASP A N 1
ATOM 884 C CA . ASP A 1 108 ? -13.057 2.126 4.854 1.00 53.16 108 ASP A CA 1
ATOM 885 C C . ASP A 1 108 ? -13.574 1.190 5.951 1.00 53.16 108 ASP A C 1
ATOM 887 O O . ASP A 1 108 ? -14.339 1.618 6.813 1.00 53.16 108 ASP A O 1
ATOM 891 N N . ARG A 1 109 ? -13.105 -0.064 6.021 1.00 51.94 109 ARG A N 1
ATOM 892 C CA . ARG A 1 109 ? -13.564 -1.037 7.032 1.00 51.94 109 ARG A CA 1
ATOM 893 C C . ARG A 1 109 ? -13.242 -0.613 8.470 1.00 51.94 109 ARG A C 1
ATOM 895 O O . ARG A 1 109 ? -14.059 -0.852 9.357 1.00 51.94 109 ARG A O 1
ATOM 902 N N . ARG A 1 110 ? -12.098 0.045 8.702 1.00 50.44 110 ARG A N 1
ATOM 903 C CA . ARG A 1 110 ? -11.721 0.619 10.010 1.00 50.44 110 ARG A CA 1
ATOM 904 C C . ARG A 1 110 ? -12.571 1.840 10.383 1.00 50.44 110 ARG A C 1
ATOM 906 O O . ARG A 1 110 ? -12.780 2.085 11.567 1.00 50.44 110 ARG A O 1
ATOM 913 N N . LYS A 1 111 ? -13.129 2.557 9.401 1.00 53.12 111 LYS A N 1
ATOM 914 C CA . LYS A 1 111 ? -14.061 3.674 9.629 1.00 53.12 111 LYS A CA 1
ATOM 915 C C . LYS A 1 111 ? -15.506 3.237 9.918 1.00 53.12 111 LYS A C 1
ATOM 917 O O . LYS A 1 111 ? -16.248 4.012 10.515 1.00 53.12 111 LYS A O 1
ATOM 922 N N . MET A 1 112 ? -15.920 2.016 9.555 1.00 56.47 112 MET A N 1
ATOM 923 C CA . MET A 1 112 ? -17.342 1.615 9.612 1.00 56.47 112 MET A CA 1
ATOM 924 C C . MET A 1 112 ? -17.825 1.057 10.962 1.00 56.47 112 MET A C 1
ATOM 926 O O . MET A 1 112 ? -19.029 0.923 11.161 1.00 56.47 112 MET A O 1
ATOM 930 N N . ALA A 1 113 ? -16.936 0.752 11.913 1.00 62.88 113 ALA A N 1
ATOM 931 C CA . ALA A 1 113 ? -17.318 0.138 13.189 1.00 62.88 113 ALA A CA 1
ATOM 932 C C . ALA A 1 113 ? -17.020 1.038 14.403 1.00 62.88 113 ALA A C 1
ATOM 934 O O . ALA A 1 113 ? -16.393 0.611 15.370 1.00 62.88 113 ALA A O 1
ATOM 935 N N . ARG A 1 114 ? -17.482 2.298 14.366 1.00 65.38 114 ARG A N 1
ATOM 936 C CA . ARG A 1 114 ? -17.298 3.305 15.440 1.00 65.38 114 ARG A CA 1
ATOM 937 C C . ARG A 1 114 ? -17.756 2.830 16.831 1.00 65.38 114 ARG A C 1
ATOM 939 O O . ARG A 1 114 ? -17.314 3.369 17.849 1.00 65.38 114 ARG A O 1
ATOM 946 N N . ASN A 1 115 ? -18.647 1.840 16.875 1.00 72.75 115 ASN A N 1
ATOM 947 C CA . ASN A 1 115 ? -19.189 1.261 18.100 1.00 72.75 115 ASN A CA 1
ATOM 948 C C . ASN A 1 115 ? -18.725 -0.183 18.355 1.00 72.75 115 ASN A C 1
ATOM 950 O O . ASN A 1 115 ? -19.279 -0.850 19.228 1.00 72.75 115 ASN A O 1
ATOM 954 N N . ALA A 1 116 ? -17.725 -0.691 17.628 1.00 68.19 116 ALA A N 1
ATOM 955 C CA . ALA A 1 116 ? -17.120 -1.986 17.939 1.00 68.19 116 ALA A CA 1
ATOM 956 C C . ALA A 1 116 ? -16.602 -2.013 19.389 1.00 68.19 116 ALA A C 1
ATOM 958 O O . ALA A 1 116 ? -15.952 -1.071 19.834 1.00 68.19 116 ALA A O 1
ATOM 959 N N . GLY A 1 117 ? -16.927 -3.075 20.132 1.00 70.06 117 GLY A N 1
ATOM 960 C CA . GLY A 1 117 ? -16.490 -3.268 21.522 1.00 70.06 117 GLY A CA 1
ATOM 961 C C . GLY A 1 117 ? -17.221 -2.437 22.587 1.00 70.06 117 GLY A C 1
ATOM 962 O O . GLY A 1 117 ? -17.006 -2.667 23.770 1.00 70.06 117 GLY A O 1
ATOM 963 N N . LYS A 1 118 ? -18.108 -1.505 22.212 1.00 81.62 118 LYS A N 1
ATOM 964 C CA . LYS A 1 118 ? -18.915 -0.738 23.182 1.00 81.62 118 LYS A CA 1
ATOM 965 C C . LYS A 1 118 ? -20.120 -1.550 23.684 1.00 81.62 118 LYS A C 1
ATOM 967 O O . LYS A 1 118 ? -20.637 -2.373 22.925 1.00 81.62 118 LYS A O 1
ATOM 972 N N . PRO A 1 119 ? -20.644 -1.307 24.899 1.00 84.62 119 PRO A N 1
ATOM 973 C CA . PRO A 1 119 ? -21.898 -1.925 25.341 1.00 84.62 119 PRO A CA 1
ATOM 974 C C . PRO A 1 119 ? -23.075 -1.510 24.442 1.00 84.62 119 PRO A C 1
ATOM 976 O O . PRO A 1 119 ? -23.010 -0.492 23.749 1.00 84.62 119 PRO A O 1
ATOM 979 N N . TRP A 1 120 ? -24.131 -2.322 24.392 1.00 85.81 120 TRP A N 1
ATOM 980 C CA . TRP A 1 120 ? -25.349 -2.018 23.632 1.00 85.81 120 TRP A CA 1
ATOM 981 C C . TRP A 1 120 ? -26.229 -1.036 24.407 1.00 85.81 120 TRP A C 1
ATOM 983 O O . TRP A 1 120 ? -26.506 -1.262 25.581 1.00 85.81 120 TRP A O 1
ATOM 993 N N . THR A 1 121 ? -26.680 0.038 23.757 1.00 88.00 121 THR A N 1
ATOM 994 C CA . THR A 1 121 ? -27.648 0.975 24.350 1.00 88.00 121 THR A CA 1
ATOM 995 C C . THR A 1 121 ? -29.082 0.549 24.035 1.00 88.00 121 THR A C 1
ATOM 997 O O . THR A 1 121 ? -29.328 -0.084 23.009 1.00 88.00 121 THR A O 1
ATOM 1000 N N . ALA A 1 122 ? -30.046 0.923 24.884 1.00 86.38 122 ALA A N 1
ATOM 1001 C CA . ALA A 1 122 ? -31.462 0.599 24.672 1.00 86.38 122 ALA A CA 1
ATOM 1002 C C . ALA A 1 122 ? -31.983 1.103 23.310 1.00 86.38 122 ALA A C 1
ATOM 1004 O O . ALA A 1 122 ? -32.673 0.376 22.602 1.00 86.38 122 ALA A O 1
ATOM 1005 N N . GLU A 1 123 ? -31.556 2.295 22.884 1.00 86.44 123 GLU A N 1
ATOM 1006 C CA . GLU A 1 123 ? -31.869 2.862 21.563 1.00 86.44 123 GLU A CA 1
ATOM 1007 C C . GLU A 1 123 ? -31.317 2.026 20.397 1.00 86.44 123 GLU A C 1
ATOM 1009 O O . GLU A 1 123 ? -31.941 1.909 19.345 1.00 86.44 123 GLU A O 1
ATOM 1014 N N . GLN A 1 124 ? -30.140 1.412 20.565 1.00 87.44 124 GLN A N 1
ATOM 1015 C CA . GLN A 1 124 ? -29.568 0.528 19.545 1.00 87.44 124 GLN A CA 1
ATOM 1016 C C . GLN A 1 124 ? -30.350 -0.782 19.436 1.00 87.44 124 GLN A C 1
ATOM 1018 O O . GLN A 1 124 ? -30.434 -1.341 18.344 1.00 87.44 124 GLN A O 1
ATOM 1023 N N . LEU A 1 125 ? -30.929 -1.262 20.540 1.00 89.06 125 LEU A N 1
ATOM 1024 C CA . LEU A 1 125 ? -31.746 -2.475 20.557 1.00 89.06 125 LEU A CA 1
ATOM 1025 C C . LEU A 1 125 ? -33.101 -2.255 19.876 1.00 89.06 125 LEU A C 1
ATOM 1027 O O . LEU A 1 125 ? -33.501 -3.074 19.051 1.00 89.06 125 LEU A O 1
ATOM 1031 N N . THR A 1 126 ? -33.770 -1.130 20.141 1.00 88.94 126 THR A N 1
ATOM 1032 C CA . THR A 1 126 ? -35.037 -0.788 19.469 1.00 88.94 126 THR A CA 1
ATOM 1033 C C . THR A 1 126 ? -34.831 -0.527 17.975 1.00 88.94 126 THR A C 1
ATOM 1035 O O . THR A 1 126 ? -35.607 -0.997 17.137 1.00 88.94 126 THR A O 1
ATOM 1038 N N . ALA A 1 127 ? -33.739 0.154 17.611 1.00 88.81 127 ALA A N 1
ATOM 1039 C CA . ALA A 1 127 ? -33.357 0.352 16.218 1.00 88.81 127 ALA A CA 1
ATOM 1040 C C . ALA A 1 127 ? -33.033 -0.975 15.514 1.00 88.81 127 ALA A C 1
ATOM 1042 O O . ALA A 1 127 ? -33.424 -1.157 14.361 1.00 88.81 127 ALA A O 1
ATOM 1043 N N . LEU A 1 128 ? -32.356 -1.907 16.197 1.00 88.81 128 LEU A N 1
ATOM 1044 C CA . LEU A 1 128 ? -32.093 -3.246 15.674 1.00 88.81 128 LEU A CA 1
ATOM 1045 C C . LEU A 1 128 ? -33.408 -3.978 15.390 1.00 88.81 128 LEU A C 1
ATOM 1047 O O . LEU A 1 128 ? -33.622 -4.372 14.251 1.00 88.81 128 LEU A O 1
ATOM 1051 N N . GLN A 1 129 ? -34.312 -4.080 16.368 1.00 87.38 129 GLN A N 1
ATOM 1052 C CA . GLN A 1 129 ? -35.615 -4.736 16.193 1.00 87.38 129 GLN A CA 1
ATOM 1053 C C . GLN A 1 129 ? -36.397 -4.159 15.007 1.00 87.38 129 GLN A C 1
ATOM 1055 O O . GLN A 1 129 ? -36.867 -4.904 14.155 1.00 87.38 129 GLN A O 1
ATOM 1060 N N . THR A 1 130 ? -36.455 -2.831 14.890 1.00 88.69 130 THR A N 1
ATOM 1061 C CA . THR A 1 130 ? -37.167 -2.155 13.792 1.00 88.69 130 THR A CA 1
ATOM 1062 C C . THR A 1 130 ? -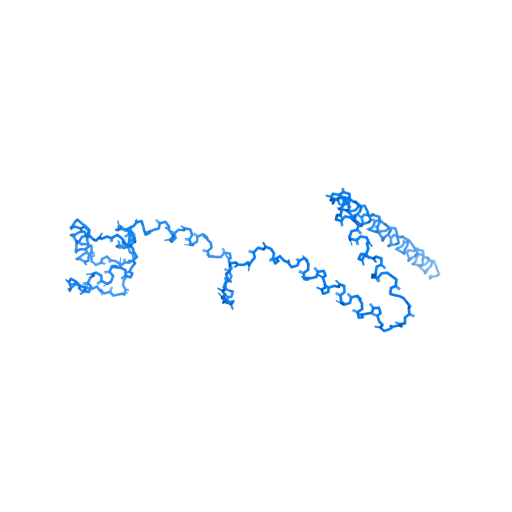36.591 -2.514 12.420 1.00 88.69 130 THR A C 1
ATOM 1064 O O . THR A 1 130 ? -37.332 -2.763 11.473 1.00 88.69 130 THR A O 1
ATOM 1067 N N . LEU A 1 131 ? -35.261 -2.544 12.299 1.00 88.31 131 LEU A N 1
ATOM 1068 C CA . LEU A 1 131 ? -34.582 -2.865 11.042 1.00 88.31 131 LEU A CA 1
ATOM 1069 C C . LEU A 1 131 ? -34.718 -4.345 10.673 1.00 88.31 131 LEU A C 1
ATOM 1071 O O . LEU A 1 131 ? -34.795 -4.675 9.492 1.00 88.31 131 LEU A O 1
ATOM 1075 N N . VAL A 1 132 ? -34.777 -5.223 11.673 1.00 85.94 132 VAL A N 1
ATOM 1076 C CA . VAL A 1 132 ? -35.027 -6.653 11.475 1.00 85.94 132 VAL A CA 1
ATOM 1077 C C . VAL A 1 132 ? -36.452 -6.893 10.992 1.00 85.94 132 VAL A C 1
ATOM 1079 O O . VAL A 1 132 ? -36.636 -7.592 10.001 1.00 85.94 132 VAL A O 1
ATOM 1082 N N . SER A 1 133 ? -37.446 -6.230 11.589 1.00 84.00 133 SER A N 1
ATOM 1083 C CA . SER A 1 133 ? -38.840 -6.289 11.123 1.00 84.00 133 SER A CA 1
ATOM 1084 C C . SER A 1 133 ? -39.013 -5.775 9.690 1.00 84.00 133 SER A C 1
ATOM 1086 O O . SER A 1 133 ? -39.915 -6.202 8.979 1.00 84.00 133 SER A O 1
ATOM 1088 N N . GLN A 1 134 ? -38.137 -4.871 9.244 1.00 85.12 134 GLN A N 1
ATOM 1089 C CA . GLN A 1 134 ? -38.093 -4.364 7.868 1.00 85.12 134 GLN A CA 1
ATOM 1090 C C . GLN A 1 134 ? -37.311 -5.276 6.904 1.00 85.12 134 GLN A C 1
ATOM 1092 O O . GLN A 1 134 ? -37.098 -4.893 5.754 1.00 85.12 134 GLN A O 1
ATOM 1097 N N . ASN A 1 135 ? -36.867 -6.455 7.359 1.00 84.44 135 ASN A N 1
ATOM 1098 C CA . ASN A 1 135 ? -36.053 -7.411 6.604 1.00 84.44 135 ASN A CA 1
ATOM 1099 C C . ASN A 1 135 ? -34.799 -6.768 5.983 1.00 84.44 135 ASN A C 1
ATOM 1101 O O . ASN A 1 135 ? -34.428 -7.021 4.835 1.00 84.44 135 ASN A O 1
ATOM 1105 N N . VAL A 1 136 ? -34.166 -5.853 6.724 1.00 85.00 136 VAL A N 1
ATOM 1106 C CA . VAL A 1 136 ? -32.976 -5.157 6.241 1.00 85.00 136 VAL A CA 1
ATOM 1107 C C . VAL A 1 136 ? -31.765 -6.096 6.297 1.00 85.00 136 VAL A C 1
ATOM 1109 O O . VAL A 1 136 ? -31.481 -6.647 7.362 1.00 85.00 136 VAL A O 1
ATOM 1112 N N . PRO A 1 137 ? -30.969 -6.194 5.212 1.00 86.56 137 PRO A N 1
ATOM 1113 C CA . PRO A 1 137 ? -29.713 -6.937 5.201 1.00 86.56 137 P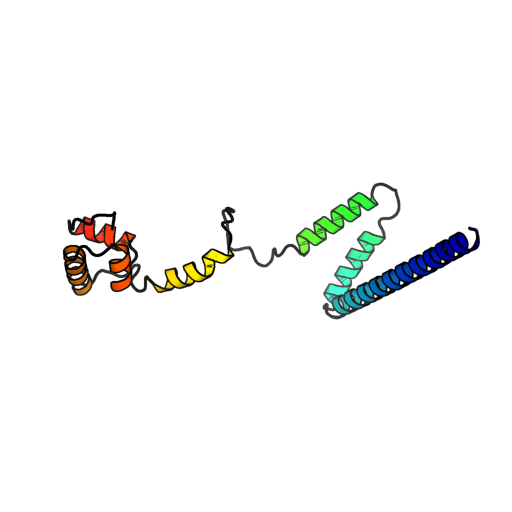RO A CA 1
ATOM 1114 C C . PRO A 1 137 ? -28.825 -6.621 6.406 1.00 86.56 137 PRO A C 1
ATOM 1116 O O . PRO A 1 137 ? -28.533 -5.449 6.682 1.00 86.56 137 PRO A O 1
ATOM 1119 N N . VAL A 1 138 ? -28.307 -7.656 7.076 1.00 85.19 138 VAL A N 1
ATOM 1120 C CA . VAL A 1 138 ? -27.461 -7.544 8.287 1.00 85.19 138 VAL A CA 1
ATOM 1121 C C . VAL A 1 138 ? -26.300 -6.572 8.075 1.00 85.19 138 VAL A C 1
ATOM 1123 O O . VAL A 1 138 ? -25.921 -5.801 8.962 1.00 85.19 138 VAL A O 1
ATOM 1126 N N . ARG A 1 139 ? -25.750 -6.555 6.857 1.00 84.25 139 ARG A N 1
ATOM 1127 C CA . ARG A 1 139 ? -24.678 -5.636 6.479 1.00 84.25 139 ARG A CA 1
ATOM 1128 C C . ARG A 1 139 ? -25.115 -4.173 6.549 1.00 84.25 139 ARG A C 1
ATOM 1130 O O . ARG A 1 139 ? -24.365 -3.357 7.075 1.00 84.25 139 ARG A O 1
ATOM 1137 N N . ARG A 1 140 ? -26.313 -3.833 6.063 1.00 86.50 140 ARG A N 1
ATOM 1138 C CA . ARG A 1 140 ? -26.851 -2.462 6.096 1.00 86.50 140 ARG A CA 1
ATOM 1139 C C . ARG A 1 140 ? -27.206 -2.039 7.527 1.00 86.50 140 ARG A C 1
ATOM 1141 O O . ARG A 1 140 ? -26.950 -0.892 7.889 1.00 86.50 140 ARG A O 1
ATOM 1148 N N . ILE A 1 141 ? -27.695 -2.963 8.357 1.00 86.75 141 ILE A N 1
ATOM 1149 C CA . ILE A 1 141 ? -27.905 -2.724 9.796 1.00 86.75 141 ILE A CA 1
ATOM 1150 C C . ILE A 1 141 ? -26.572 -2.368 10.478 1.00 86.75 141 ILE A C 1
ATOM 1152 O O . ILE A 1 141 ? -26.498 -1.389 11.221 1.00 86.75 141 ILE A O 1
ATOM 1156 N N . GLY A 1 142 ? -25.497 -3.097 10.156 1.00 87.44 142 GLY A N 1
ATOM 1157 C CA . GLY A 1 142 ? -24.139 -2.827 10.651 1.00 87.44 142 GLY A CA 1
ATOM 1158 C C . GLY A 1 142 ? -23.656 -1.422 10.340 1.00 87.44 142 GLY A C 1
ATOM 1159 O O . GLY A 1 142 ? -23.148 -0.736 11.226 1.00 87.44 142 GLY A O 1
ATOM 1160 N N . LEU A 1 143 ? -23.897 -0.964 9.112 1.00 85.94 143 LEU A N 1
ATOM 1161 C CA . LEU A 1 143 ? -23.557 0.393 8.691 1.00 85.94 143 LEU A CA 1
ATOM 1162 C C . LEU A 1 143 ? -24.337 1.453 9.471 1.00 85.94 143 LEU A C 1
ATOM 1164 O O . LEU A 1 143 ? -23.746 2.429 9.923 1.00 85.94 143 LEU A O 1
ATOM 1168 N N . LYS A 1 144 ? -25.645 1.251 9.673 1.00 86.31 144 LYS A N 1
ATOM 1169 C CA . LYS A 1 144 ? -26.500 2.218 10.378 1.00 86.31 144 LYS A CA 1
ATOM 1170 C C . LYS A 1 144 ? -26.180 2.307 11.873 1.00 86.31 144 LYS A C 1
ATOM 1172 O O . LYS A 1 144 ? -26.200 3.396 12.435 1.00 86.31 144 LYS A O 1
ATOM 1177 N N . LEU A 1 145 ? -25.855 1.181 12.511 1.00 86.19 145 LEU A N 1
ATOM 1178 C CA . LEU A 1 145 ? -25.524 1.121 13.943 1.00 86.19 145 LEU A CA 1
ATOM 1179 C C . LEU A 1 145 ? -24.024 1.328 14.234 1.00 86.19 145 LEU A C 1
ATOM 1181 O O . LEU A 1 145 ? -23.622 1.441 15.397 1.00 86.19 145 LEU A O 1
ATOM 1185 N N . GLY A 1 146 ? -23.180 1.373 13.198 1.00 86.12 146 GLY A N 1
ATOM 1186 C CA . GLY A 1 146 ? -21.724 1.470 13.327 1.00 86.12 146 GLY A CA 1
ATOM 1187 C C . GLY A 1 146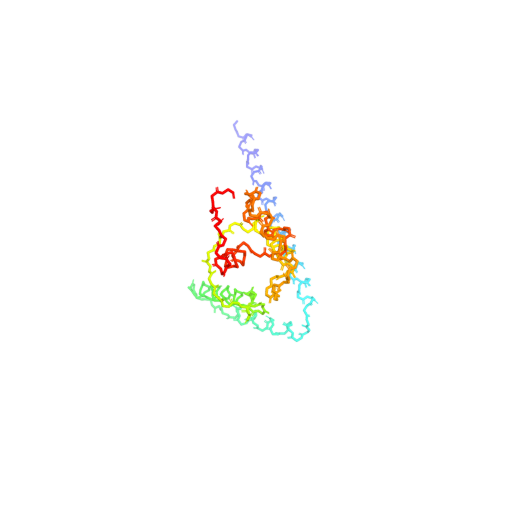 ? -21.105 0.249 14.016 1.00 86.12 146 GLY A C 1
ATOM 1188 O O . GLY A 1 146 ? -20.171 0.393 14.811 1.00 86.12 146 GLY A O 1
ATOM 1189 N N . ARG A 1 147 ? -21.663 -0.942 13.774 1.00 86.50 147 ARG A N 1
ATOM 1190 C CA . ARG A 1 147 ? -21.274 -2.229 14.374 1.00 86.50 147 ARG A CA 1
ATOM 1191 C C . ARG A 1 147 ? -20.876 -3.219 13.281 1.00 86.50 147 ARG A C 1
ATOM 1193 O O . ARG A 1 147 ? -21.284 -3.101 12.129 1.00 86.50 147 ARG A O 1
ATOM 1200 N N . THR A 1 148 ? -20.091 -4.229 13.642 1.00 85.75 148 THR A N 1
ATOM 1201 C CA . THR A 1 148 ? -19.770 -5.324 12.718 1.00 85.75 148 THR A CA 1
ATOM 1202 C C . THR A 1 148 ? -20.989 -6.227 12.515 1.00 85.75 148 THR A C 1
ATOM 1204 O O . THR A 1 148 ? -21.803 -6.400 13.422 1.00 85.75 148 THR A O 1
ATOM 1207 N N . SER A 1 149 ? -21.104 -6.846 11.337 1.00 85.19 149 SER A N 1
ATOM 1208 C CA . SER A 1 149 ? -22.165 -7.826 11.057 1.00 85.19 149 SER A CA 1
ATOM 1209 C C . SER A 1 149 ? -22.147 -8.989 12.052 1.00 85.19 149 SER A C 1
ATOM 1211 O O . SER A 1 149 ? -23.198 -9.426 12.505 1.00 85.19 149 SER A O 1
ATOM 1213 N N . ALA A 1 150 ? -20.954 -9.431 12.459 1.00 83.75 150 ALA A N 1
ATOM 1214 C CA . ALA A 1 150 ? -20.780 -10.454 13.486 1.00 83.75 150 ALA A CA 1
ATOM 1215 C C . ALA A 1 150 ? -21.387 -10.041 14.839 1.00 83.75 150 ALA A C 1
ATOM 1217 O O . ALA A 1 150 ? -22.071 -10.843 15.467 1.00 83.75 150 ALA A O 1
ATOM 1218 N N . ALA A 1 151 ? -21.199 -8.785 15.263 1.00 86.25 151 ALA A N 1
ATOM 1219 C CA . ALA A 1 151 ? -21.782 -8.284 16.507 1.00 86.25 151 ALA A CA 1
ATOM 1220 C C . ALA A 1 151 ? -23.316 -8.219 16.444 1.00 86.25 151 ALA A C 1
ATOM 1222 O O . ALA A 1 151 ? -23.976 -8.488 17.443 1.00 86.25 151 ALA A O 1
ATOM 1223 N N . ILE A 1 152 ? -23.886 -7.893 15.279 1.00 87.81 152 ILE A N 1
ATOM 1224 C CA . ILE A 1 152 ? -25.342 -7.896 15.080 1.00 87.81 152 ILE A CA 1
ATOM 1225 C C . ILE A 1 152 ? -25.903 -9.312 15.141 1.00 87.81 152 ILE A C 1
ATOM 1227 O O . ILE A 1 152 ? -26.878 -9.532 15.846 1.00 87.81 152 ILE A O 1
ATOM 1231 N N . LEU A 1 153 ? -25.274 -10.270 14.454 1.00 86.25 153 LEU A N 1
ATOM 1232 C CA . LEU A 1 153 ? -25.697 -11.672 14.492 1.00 86.25 153 LEU A CA 1
ATOM 1233 C C . LEU A 1 153 ? -25.634 -12.240 15.912 1.00 86.25 153 LEU A C 1
ATOM 1235 O O . LEU A 1 153 ? -26.569 -12.906 16.340 1.00 86.25 153 LEU A O 1
ATOM 1239 N N . ALA A 1 154 ? -24.557 -11.953 16.650 1.00 87.06 154 ALA A N 1
ATOM 1240 C CA . ALA A 1 154 ? -24.431 -12.363 18.045 1.00 87.06 154 ALA A CA 1
ATOM 1241 C C . ALA A 1 154 ? -25.555 -11.766 18.902 1.00 87.06 154 ALA A C 1
ATOM 1243 O O . ALA A 1 154 ? -26.234 -12.495 19.620 1.00 87.06 154 ALA A O 1
ATOM 1244 N N . LYS A 1 155 ? -25.817 -10.459 18.765 1.00 87.62 155 LYS A N 1
ATOM 1245 C CA . LYS A 1 155 ? -26.842 -9.797 19.575 1.00 87.62 155 LYS A CA 1
ATOM 1246 C C . LYS A 1 155 ? -28.265 -10.213 19.217 1.00 87.62 155 LYS A C 1
ATOM 1248 O O . LYS A 1 155 ? -29.104 -10.314 20.098 1.00 87.62 155 LYS A O 1
ATOM 1253 N N . ALA A 1 156 ? -28.542 -10.466 17.945 1.00 85.88 156 ALA A N 1
ATOM 1254 C CA . ALA A 1 156 ? -29.841 -10.963 17.515 1.00 85.88 156 ALA A CA 1
ATOM 1255 C C . ALA A 1 156 ? -30.112 -12.375 18.041 1.00 85.88 156 ALA A C 1
ATOM 1257 O O . ALA A 1 156 ? -31.211 -12.624 18.517 1.00 85.88 156 ALA A O 1
ATOM 1258 N N . LYS A 1 157 ? -29.098 -13.253 18.050 1.00 85.00 157 LYS A N 1
ATOM 1259 C CA . LYS A 1 157 ? -29.197 -14.576 18.684 1.00 85.00 157 LYS A CA 1
ATOM 1260 C C . LYS A 1 157 ? -29.474 -14.486 20.184 1.00 85.00 157 LYS A C 1
ATOM 1262 O O . LYS A 1 157 ? -30.267 -15.259 20.688 1.00 85.00 157 LYS A O 1
ATOM 1267 N N . GLU A 1 158 ? -28.854 -13.541 20.889 1.00 85.06 158 GLU A N 1
ATOM 1268 C CA . GLU A 1 158 ? -29.113 -13.323 22.323 1.00 85.06 158 GLU A CA 1
ATOM 1269 C C . GLU A 1 158 ? -30.539 -12.833 22.629 1.00 85.06 158 GLU A C 1
ATOM 1271 O O . GLU A 1 158 ? -30.990 -12.966 23.761 1.00 85.06 158 GLU A O 1
ATOM 1276 N N . ILE A 1 159 ? -31.217 -12.207 21.663 1.00 83.81 159 ILE A N 1
ATOM 1277 C CA . ILE A 1 159 ? -32.554 -11.609 21.830 1.00 83.81 159 ILE A CA 1
ATOM 1278 C C . ILE A 1 159 ? -33.610 -12.433 21.061 1.00 83.81 159 ILE A C 1
ATOM 1280 O O . ILE A 1 159 ? -34.725 -11.968 20.856 1.00 83.81 159 ILE A O 1
ATOM 1284 N N . ASP A 1 160 ? -33.257 -13.640 20.601 1.00 79.94 160 ASP A N 1
ATOM 1285 C CA . ASP A 1 160 ? -34.111 -14.529 19.797 1.00 79.94 160 ASP A CA 1
ATOM 1286 C C . ASP A 1 160 ? -34.754 -13.849 18.570 1.00 79.94 160 ASP A C 1
ATOM 1288 O O . ASP A 1 160 ? -35.876 -14.144 18.157 1.00 79.94 160 ASP A O 1
ATOM 1292 N N . LEU A 1 161 ? -34.025 -12.921 17.946 1.00 75.81 161 LEU A N 1
ATOM 1293 C CA . LEU A 1 161 ? -34.443 -12.279 16.705 1.00 75.81 161 LEU A CA 1
ATOM 1294 C C . LEU A 1 161 ? -34.014 -13.138 15.515 1.00 75.81 161 LEU A C 1
ATOM 1296 O O . LEU A 1 161 ? -32.819 -13.320 15.263 1.00 75.81 161 LEU A O 1
ATOM 1300 N N . SER A 1 162 ? -34.994 -13.632 14.755 1.00 67.50 162 SER A N 1
ATOM 1301 C CA . SER A 1 162 ? -34.738 -14.393 13.532 1.00 67.50 162 SER A CA 1
ATOM 1302 C C . SER A 1 162 ? -34.177 -13.470 12.449 1.00 67.50 162 SER A C 1
ATOM 1304 O O . SER A 1 162 ? -34.866 -12.580 11.951 1.00 67.50 162 SER A O 1
ATOM 1306 N N . LEU A 1 163 ? -32.900 -13.659 12.116 1.00 66.94 163 LEU A N 1
ATOM 1307 C CA . LEU A 1 163 ? -32.223 -12.978 11.017 1.00 66.94 163 LEU A CA 1
ATOM 1308 C C . LEU A 1 163 ? -31.983 -13.981 9.901 1.00 66.94 163 LEU A C 1
ATOM 1310 O O . LEU A 1 163 ? -31.182 -14.900 10.083 1.00 66.94 163 LEU A O 1
ATOM 1314 N N . ASP A 1 164 ? -32.598 -13.769 8.742 1.00 63.56 164 ASP A N 1
ATOM 1315 C CA . ASP A 1 164 ? -32.235 -14.545 7.563 1.00 63.56 164 ASP A CA 1
ATOM 1316 C C . ASP A 1 164 ? -30.865 -14.079 7.041 1.00 63.56 164 ASP A C 1
ATOM 1318 O O . ASP A 1 164 ? -30.680 -12.901 6.718 1.00 63.56 164 ASP A O 1
ATOM 1322 N N . PRO A 1 165 ? -29.865 -14.975 6.953 1.00 52.88 165 PRO A N 1
ATOM 1323 C CA . PRO A 1 165 ? -28.499 -14.608 6.587 1.00 52.88 165 PRO A CA 1
ATOM 1324 C C . PRO A 1 165 ? -28.310 -14.325 5.086 1.00 52.88 165 PRO A C 1
ATOM 1326 O O . PRO A 1 165 ? -27.177 -14.088 4.667 1.00 52.88 165 PRO A O 1
ATOM 1329 N N . LEU A 1 166 ? -29.373 -14.386 4.274 1.00 49.91 166 LEU A N 1
ATOM 1330 C CA . LEU A 1 166 ? -29.281 -14.504 2.813 1.00 49.91 166 LEU A CA 1
ATOM 1331 C C . LEU A 1 166 ? -29.608 -13.238 1.999 1.00 49.91 166 LEU A C 1
ATOM 1333 O O . LEU A 1 166 ? -29.470 -13.290 0.778 1.00 49.91 166 LEU A O 1
ATOM 1337 N N . ASN A 1 167 ? -29.995 -12.126 2.635 1.00 46.22 167 ASN A N 1
ATOM 1338 C CA . ASN A 1 167 ? -30.333 -10.865 1.950 1.00 46.22 167 ASN A CA 1
ATOM 1339 C C . ASN A 1 167 ? -29.291 -9.763 2.183 1.00 46.22 167 ASN A C 1
ATOM 1341 O O . ASN A 1 167 ? -28.806 -9.618 3.332 1.00 46.22 167 ASN A O 1
#

Nearest PDB structures (foldseek):
  1p4w-assembly1_A  TM=4.840E-01  e=2.250E-01  Erwinia amylovora
  1trr-assembly1_A  TM=3.261E-01  e=1.025E+00  Escherichia coli
  8z6g-assembly1_B  TM=2.578E-01  e=2.055E+00  Pseudomonas aeruginosa
  8z6g-assembly3_F  TM=2.581E-01  e=2.819E+00  Pseudomonas aeruginosa

Foldseek 3Di:
DVVVVVVVVVVVVVVVVVVVVVVVVVVVVVVVVVVVVLVPDDPVVNVVVVVVVVVLVVPDDDPPVVVVSVVVVVVVCCVVPVVPVPPPPDDDDDDDDDCVVPPVVVVVVVVQQPCEPPDDDPVLVVLLLVCLVVLHALVVNSNVSSHDSVVSVVVCVVVVRDHDNPD

Mean predicted aligned error: 20.91 Å

Secondary structure (DSSP, 8-state):
-HHHHHHHHHHHHHHHHHHHHHHHHHHHHHHHHHHHHHHTS-HHHHHHHHHHHHHHHS----TTHHHHHHHHHHHHHHHHSS-TTS-SS---------GGGTHHHHHHHHHS-TTTTSPPPHHHHHHHHHHHHTT--HHHHHHHHT--HHHHHHHHHHTT----TT-